Protein AF-A0A7C3YWN8-F1 (afdb_monomer)

Radius of gyration: 15.7 Å; Cα contacts (8 Å, |Δi|>4): 209; chains: 1; bounding box: 36×29×41 Å

Sequence (154 aa):
MEQLIKIKNSDLNKIVGIHIKAFPGYFMTELGPRFLFKYYNTVLNFDKRIFLAQEVDGEIIGFIAGFLMPSQFYIHLNKNKIDIAKAIIPAILRKPNLLLKLCANIRRVNKNSSYETKNICELASVAVDPNYSGRGLGKKLVKAFLNEAEKLGA

Structure (mmCIF, N/CA/C/O backbone):
data_AF-A0A7C3YWN8-F1
#
_entry.id   AF-A0A7C3YWN8-F1
#
loop_
_atom_site.group_PDB
_atom_site.id
_atom_site.type_symbol
_atom_site.label_atom_id
_atom_site.label_alt_id
_atom_site.label_comp_id
_atom_site.label_asym_id
_atom_site.label_entity_id
_atom_site.label_seq_id
_atom_site.pdbx_PDB_ins_code
_atom_site.Cartn_x
_atom_site.Cartn_y
_atom_site.Cartn_z
_atom_site.occupancy
_atom_site.B_iso_or_equiv
_atom_site.auth_seq_id
_atom_site.auth_comp_id
_atom_site.auth_asym_id
_atom_site.auth_atom_id
_atom_site.pdbx_PDB_model_num
ATOM 1 N N . MET A 1 1 ? -19.122 -5.665 15.542 1.00 75.06 1 MET A N 1
ATOM 2 C CA . MET A 1 1 ? -18.158 -4.757 16.200 1.00 75.06 1 MET A CA 1
ATOM 3 C C . MET A 1 1 ? -17.228 -4.174 15.145 1.00 75.06 1 MET A C 1
ATOM 5 O O . MET A 1 1 ? -16.700 -4.935 14.343 1.00 75.06 1 MET A O 1
ATOM 9 N N . GLU A 1 2 ? -17.087 -2.845 15.100 1.00 88.31 2 GLU A N 1
ATOM 10 C CA . GLU A 1 2 ? -16.195 -2.130 14.171 1.00 88.31 2 GLU A CA 1
ATOM 11 C C . GLU A 1 2 ? -14.842 -1.879 14.856 1.00 88.31 2 GLU A C 1
ATOM 13 O O . GLU A 1 2 ? -14.810 -1.288 15.934 1.00 88.31 2 GLU A O 1
ATOM 18 N N . GLN A 1 3 ? -13.732 -2.308 14.248 1.00 94.50 3 GLN A N 1
ATOM 19 C CA . GLN A 1 3 ? -12.394 -2.143 14.823 1.00 94.50 3 GLN A CA 1
ATOM 20 C C . GLN A 1 3 ? -11.300 -1.928 13.773 1.00 94.50 3 GLN A C 1
ATOM 22 O O . GLN A 1 3 ? -11.377 -2.423 12.650 1.00 94.50 3 GLN A O 1
ATOM 27 N N . LEU A 1 4 ? -10.264 -1.181 14.153 1.00 96.75 4 LEU A N 1
ATOM 28 C CA . LEU A 1 4 ? -9.071 -0.969 13.339 1.00 96.75 4 LEU A CA 1
ATOM 29 C C . LEU A 1 4 ? -8.025 -2.036 13.686 1.00 96.75 4 LEU A C 1
ATOM 31 O O . LEU A 1 4 ? -7.666 -2.186 14.853 1.00 96.75 4 LEU A O 1
ATOM 35 N N . ILE A 1 5 ? -7.513 -2.744 12.681 1.00 97.25 5 ILE A N 1
ATOM 36 C CA . ILE A 1 5 ? -6.577 -3.860 12.859 1.00 97.25 5 ILE A CA 1
ATOM 37 C C . ILE A 1 5 ? -5.277 -3.645 12.079 1.00 97.25 5 ILE A C 1
ATOM 39 O O . ILE A 1 5 ? -5.242 -2.942 11.066 1.00 97.25 5 ILE A O 1
ATOM 43 N N . LYS A 1 6 ? -4.199 -4.295 12.532 1.00 96.12 6 LYS A N 1
ATOM 44 C CA . LYS A 1 6 ? -2.964 -4.443 11.748 1.00 96.12 6 LYS A CA 1
ATOM 45 C C . LYS A 1 6 ? -3.126 -5.584 10.746 1.00 96.12 6 LYS A C 1
ATOM 47 O O . LYS A 1 6 ? -3.655 -6.635 11.094 1.00 96.12 6 LYS A O 1
ATOM 52 N N . ILE A 1 7 ? -2.626 -5.384 9.530 1.00 96.94 7 ILE A N 1
ATOM 53 C CA . ILE A 1 7 ? -2.684 -6.389 8.462 1.00 96.94 7 ILE A CA 1
ATOM 54 C C . ILE A 1 7 ? -1.690 -7.528 8.709 1.00 96.94 7 ILE A C 1
ATOM 56 O O . ILE A 1 7 ? -0.526 -7.288 9.042 1.00 96.94 7 ILE A O 1
ATOM 60 N N . LYS A 1 8 ? -2.134 -8.764 8.462 1.00 96.62 8 LYS A N 1
ATOM 61 C CA . LYS A 1 8 ? -1.305 -9.980 8.381 1.00 96.62 8 LYS A CA 1
ATOM 62 C C . LYS A 1 8 ? -1.357 -10.587 6.976 1.00 96.62 8 LYS A C 1
ATOM 64 O O . LYS A 1 8 ? -2.175 -10.218 6.137 1.00 96.62 8 LYS A O 1
ATOM 69 N N . ASN A 1 9 ? -0.475 -11.550 6.704 1.00 96.88 9 ASN A N 1
ATOM 70 C CA . ASN A 1 9 ? -0.331 -12.138 5.366 1.00 96.88 9 ASN A CA 1
ATOM 71 C C . ASN A 1 9 ? -1.635 -12.772 4.836 1.00 96.88 9 ASN A C 1
ATOM 73 O O . ASN A 1 9 ? -1.966 -12.606 3.664 1.00 96.88 9 ASN A O 1
ATOM 77 N N . SER A 1 10 ? -2.416 -13.413 5.711 1.00 97.06 10 SER A N 1
ATOM 78 C CA . SER A 1 10 ? -3.697 -14.036 5.350 1.00 97.06 10 SER A CA 1
ATOM 79 C C . SER A 1 10 ? -4.748 -13.046 4.837 1.00 97.06 10 SER A C 1
ATOM 81 O O . SER A 1 10 ? -5.695 -13.453 4.170 1.00 97.06 10 SER A O 1
ATOM 83 N N . ASP A 1 11 ? -4.584 -11.751 5.116 1.00 97.94 11 ASP A N 1
ATOM 84 C CA . ASP A 1 11 ? -5.551 -10.717 4.742 1.00 97.94 11 ASP A CA 1
ATOM 85 C C . ASP A 1 11 ? -5.307 -10.197 3.319 1.00 97.94 11 ASP A C 1
ATOM 87 O O . ASP A 1 11 ? -6.191 -9.588 2.718 1.00 97.94 11 ASP A O 1
ATOM 91 N N . LEU A 1 12 ? -4.123 -10.449 2.745 1.00 98.31 12 LEU A N 1
ATOM 92 C CA . LEU A 1 12 ? -3.691 -9.846 1.481 1.00 98.31 12 LEU A CA 1
ATOM 93 C C . LEU A 1 12 ? -4.657 -10.118 0.324 1.00 98.31 12 LEU A C 1
ATOM 95 O O . LEU A 1 12 ? -4.902 -9.226 -0.485 1.00 98.31 12 LEU A O 1
ATOM 99 N N . ASN A 1 13 ? -5.255 -11.309 0.257 1.00 98.25 13 ASN A N 1
ATOM 100 C CA . ASN A 1 13 ? -6.254 -11.612 -0.771 1.00 98.25 13 ASN A CA 1
ATOM 101 C C . ASN A 1 13 ? -7.501 -10.722 -0.645 1.00 98.25 13 ASN A C 1
ATOM 103 O O . ASN A 1 13 ? -8.013 -10.246 -1.660 1.00 98.25 13 ASN A O 1
ATOM 107 N N . LYS A 1 14 ? -7.955 -10.438 0.585 1.00 98.06 14 LYS A N 1
ATOM 108 C CA . LYS A 1 14 ? -9.072 -9.511 0.827 1.00 98.06 14 LYS A CA 1
ATOM 109 C C . LYS A 1 14 ? -8.692 -8.088 0.420 1.00 98.06 14 LYS A C 1
ATOM 111 O O . LYS A 1 14 ? -9.451 -7.438 -0.292 1.00 98.06 14 LYS A O 1
ATOM 116 N N . ILE A 1 15 ? -7.489 -7.639 0.779 1.00 98.56 15 ILE A N 1
ATOM 117 C CA . ILE A 1 15 ? -6.965 -6.314 0.407 1.00 98.56 15 ILE A CA 1
ATOM 118 C C . ILE A 1 15 ? -6.927 -6.126 -1.111 1.00 98.56 15 ILE A C 1
ATOM 120 O O . ILE A 1 15 ? -7.407 -5.117 -1.626 1.00 98.56 15 ILE A O 1
ATOM 124 N N . VAL A 1 16 ? -6.409 -7.118 -1.839 1.00 98.56 16 VAL A N 1
ATOM 125 C CA . VAL A 1 16 ? -6.394 -7.116 -3.308 1.00 98.56 16 VAL A CA 1
ATOM 126 C C . VAL A 1 16 ? -7.815 -7.023 -3.864 1.00 98.56 16 VAL A C 1
ATOM 128 O O . VAL A 1 16 ? -8.063 -6.223 -4.765 1.00 98.56 16 VAL A O 1
ATOM 131 N N . GLY A 1 17 ? -8.757 -7.793 -3.311 1.00 98.38 17 GLY A N 1
ATOM 132 C CA . GLY A 1 17 ? -10.166 -7.737 -3.700 1.00 98.38 17 GLY A CA 1
ATOM 133 C C . GLY A 1 17 ? -10.775 -6.345 -3.514 1.00 98.38 17 GLY A C 1
ATOM 134 O O . GLY A 1 17 ? -11.393 -5.819 -4.440 1.00 98.38 17 GLY A O 1
ATOM 135 N N . ILE A 1 18 ? -10.552 -5.716 -2.358 1.00 98.38 18 ILE A N 1
ATOM 136 C CA . ILE A 1 18 ? -11.036 -4.359 -2.064 1.00 98.38 18 ILE A CA 1
ATOM 137 C C . ILE A 1 18 ? -10.410 -3.340 -3.019 1.00 98.38 18 ILE A C 1
ATOM 139 O O . ILE A 1 18 ? -11.134 -2.519 -3.573 1.00 98.38 18 ILE A O 1
ATOM 143 N N . HIS A 1 19 ? -9.098 -3.413 -3.271 1.00 98.56 19 HIS A N 1
ATOM 144 C CA . HIS A 1 19 ? -8.421 -2.519 -4.217 1.00 98.56 19 HIS A CA 1
ATOM 145 C C . HIS A 1 19 ? -9.048 -2.600 -5.613 1.00 98.56 19 HIS A C 1
ATOM 147 O O . HIS A 1 19 ? -9.363 -1.575 -6.211 1.00 98.56 19 HIS A O 1
ATOM 153 N N . ILE A 1 20 ? -9.256 -3.816 -6.126 1.00 98.38 20 ILE A N 1
ATOM 154 C CA . ILE A 1 20 ? -9.830 -4.030 -7.461 1.00 98.38 20 ILE A CA 1
ATOM 155 C C . ILE A 1 20 ? -11.239 -3.440 -7.549 1.00 98.38 20 ILE A C 1
ATOM 157 O O . ILE A 1 20 ? -11.553 -2.768 -8.531 1.00 98.38 20 ILE A O 1
ATOM 161 N N . LYS A 1 21 ? -12.076 -3.667 -6.527 1.00 97.94 21 LYS A N 1
ATOM 162 C CA . LYS A 1 21 ? -13.441 -3.122 -6.475 1.00 97.94 21 LYS A CA 1
ATOM 163 C C . LYS A 1 21 ? -13.458 -1.597 -6.361 1.00 97.94 21 LYS A C 1
ATOM 165 O O . LYS A 1 21 ? -14.301 -0.962 -6.981 1.00 97.94 21 LYS A O 1
ATOM 170 N N . ALA A 1 22 ? -12.561 -1.021 -5.560 1.00 97.31 22 ALA A N 1
ATOM 171 C CA . ALA A 1 22 ? -12.510 0.417 -5.303 1.00 97.31 22 ALA A CA 1
ATOM 172 C C . ALA A 1 22 ? -11.911 1.215 -6.472 1.00 97.31 22 ALA A C 1
ATOM 174 O O . ALA A 1 22 ? -12.259 2.379 -6.659 1.00 97.31 22 ALA A O 1
ATOM 175 N N . PHE A 1 23 ? -11.033 0.599 -7.268 1.00 96.56 23 PHE A N 1
ATOM 176 C CA . PHE A 1 23 ? -10.301 1.265 -8.347 1.00 96.56 23 PHE A CA 1
ATOM 177 C C . PHE A 1 23 ? -10.465 0.564 -9.707 1.00 96.56 23 PHE A C 1
ATOM 179 O O . PHE A 1 23 ? -9.466 0.176 -10.331 1.00 96.56 23 PHE A O 1
ATOM 186 N N . PRO A 1 24 ? -11.698 0.386 -10.215 1.00 95.50 24 PRO A N 1
ATOM 187 C CA . PRO A 1 24 ? -11.908 -0.232 -11.518 1.00 95.50 24 PRO A CA 1
ATOM 188 C C . PRO A 1 24 ? -11.262 0.619 -12.623 1.00 95.50 24 PRO A C 1
ATOM 190 O O . PRO A 1 24 ? -11.429 1.834 -12.674 1.00 95.50 24 PRO A O 1
ATOM 193 N N . GLY A 1 25 ? -10.486 -0.014 -13.508 1.00 90.56 25 GLY A N 1
ATOM 194 C CA . GLY A 1 25 ? -9.819 0.661 -14.633 1.00 90.56 25 GLY A CA 1
ATOM 195 C C . GLY A 1 25 ? -8.553 1.459 -14.284 1.00 90.56 25 GLY A C 1
ATOM 196 O O . GLY A 1 25 ? -7.898 1.978 -15.188 1.00 90.56 25 GLY A O 1
ATOM 197 N N . TYR A 1 26 ? -8.160 1.530 -13.008 1.00 92.50 26 TYR A N 1
ATOM 198 C CA . TYR A 1 26 ? -6.905 2.169 -12.603 1.00 92.50 26 TYR A CA 1
ATOM 199 C C . TYR A 1 26 ? -5.697 1.316 -12.985 1.00 92.50 26 TYR A C 1
ATOM 201 O O . TYR A 1 26 ? -5.764 0.090 -13.015 1.00 92.50 26 TYR A O 1
ATOM 209 N N . PHE A 1 27 ? -4.555 1.968 -13.216 1.00 90.81 27 PHE A N 1
ATOM 210 C CA . PHE A 1 27 ? -3.342 1.317 -13.717 1.00 90.81 27 PHE A CA 1
ATOM 211 C C . PHE A 1 27 ? -2.924 0.079 -12.906 1.00 90.81 27 PHE A C 1
ATOM 213 O O . PHE A 1 27 ? -2.731 -0.983 -13.487 1.00 90.81 27 PHE A O 1
ATOM 220 N N . MET A 1 28 ? -2.831 0.183 -11.575 1.00 92.06 28 MET A N 1
ATOM 221 C CA . MET A 1 28 ? -2.439 -0.951 -10.722 1.00 92.06 28 MET A CA 1
ATOM 222 C C . MET A 1 28 ? -3.463 -2.095 -10.755 1.00 92.06 28 MET A C 1
ATOM 224 O O . MET A 1 28 ? -3.071 -3.261 -10.760 1.00 92.06 28 MET A O 1
ATOM 228 N N . THR A 1 29 ? -4.754 -1.776 -10.866 1.00 94.62 29 THR A N 1
ATOM 229 C CA . THR A 1 29 ? -5.827 -2.755 -11.093 1.00 94.62 29 THR A CA 1
ATOM 230 C C . THR A 1 29 ? -5.682 -3.444 -12.452 1.00 94.62 29 THR A C 1
ATOM 232 O O . THR A 1 29 ? -5.855 -4.659 -12.544 1.00 94.62 29 THR A O 1
ATOM 235 N N . GLU A 1 30 ? -5.308 -2.711 -13.509 1.00 93.75 30 GLU A N 1
ATOM 236 C CA . GLU A 1 30 ? -5.084 -3.282 -14.847 1.00 93.75 30 GLU A CA 1
ATOM 237 C C . GLU A 1 30 ? -3.897 -4.265 -14.889 1.00 93.75 30 GLU A C 1
ATOM 239 O O . GLU A 1 30 ? -3.914 -5.193 -15.702 1.00 93.75 30 GLU A O 1
ATOM 244 N N . LEU A 1 31 ? -2.902 -4.103 -14.004 1.00 93.38 31 LEU A N 1
ATOM 245 C CA . LEU A 1 31 ? -1.776 -5.039 -13.839 1.00 93.38 31 LEU A CA 1
ATOM 246 C C . LEU A 1 31 ? -2.188 -6.366 -13.170 1.00 93.38 31 LEU A C 1
ATOM 248 O O . LEU A 1 31 ? -1.467 -7.359 -13.264 1.00 93.38 31 LEU A O 1
ATOM 252 N N . GLY A 1 32 ? -3.368 -6.405 -12.545 1.00 94.88 32 GLY A N 1
ATOM 253 C CA . GLY A 1 32 ? -4.037 -7.623 -12.104 1.00 94.88 32 GLY A CA 1
ATOM 254 C C . GLY A 1 32 ? -3.771 -8.050 -10.652 1.00 94.88 32 GLY A C 1
ATOM 255 O O . GLY A 1 32 ? -2.878 -7.535 -9.974 1.00 94.88 32 GLY A O 1
ATOM 256 N N . PRO A 1 33 ? -4.536 -9.042 -10.155 1.00 96.44 33 PRO A N 1
ATOM 257 C CA . PRO A 1 33 ? -4.529 -9.443 -8.745 1.00 96.44 33 PRO A CA 1
ATOM 258 C C . PRO A 1 33 ? -3.186 -10.016 -8.280 1.00 96.44 33 PRO A C 1
ATOM 260 O O . PRO A 1 33 ? -2.780 -9.780 -7.146 1.00 96.44 33 PRO A O 1
ATOM 263 N N . ARG A 1 34 ? -2.458 -10.731 -9.151 1.00 96.12 34 ARG A N 1
ATOM 264 C CA . ARG A 1 34 ? -1.127 -11.273 -8.820 1.00 96.12 34 ARG A CA 1
ATOM 265 C C . ARG A 1 34 ? -0.112 -10.159 -8.570 1.00 96.12 34 ARG A C 1
ATOM 267 O O . ARG A 1 34 ? 0.674 -10.257 -7.630 1.00 96.12 34 ARG A O 1
ATOM 274 N N . PHE A 1 35 ? -0.144 -9.105 -9.389 1.00 95.88 35 PHE A N 1
ATOM 275 C CA . PHE A 1 35 ? 0.688 -7.922 -9.189 1.00 95.88 35 PHE A CA 1
ATOM 276 C C . PHE A 1 35 ? 0.339 -7.234 -7.868 1.00 95.88 35 PHE A C 1
ATOM 278 O O . PHE A 1 35 ? 1.230 -7.011 -7.052 1.00 95.88 35 PHE A O 1
ATOM 285 N N . LEU A 1 36 ? -0.949 -6.963 -7.627 1.00 97.44 36 LEU A N 1
ATOM 286 C CA . LEU A 1 36 ? -1.407 -6.315 -6.396 1.00 97.44 36 LEU A CA 1
ATOM 287 C C . LEU A 1 36 ? -1.023 -7.120 -5.151 1.00 97.44 36 LEU A C 1
ATOM 289 O O . LEU A 1 36 ? -0.539 -6.542 -4.182 1.00 97.44 36 LEU A O 1
ATOM 293 N N . PHE A 1 37 ? -1.162 -8.449 -5.188 1.00 97.94 37 PHE A N 1
ATOM 294 C CA . PHE A 1 37 ? -0.739 -9.318 -4.091 1.00 97.94 37 PHE A CA 1
ATOM 295 C C . PHE A 1 37 ? 0.755 -9.156 -3.804 1.00 97.94 37 PHE A C 1
ATOM 297 O O . PHE A 1 37 ? 1.144 -8.960 -2.656 1.00 97.94 37 PHE A O 1
ATOM 304 N N . LYS A 1 38 ? 1.606 -9.197 -4.840 1.00 97.19 38 LYS A N 1
ATOM 305 C CA . LYS A 1 38 ? 3.054 -9.011 -4.676 1.00 97.19 38 LYS A CA 1
ATOM 306 C C . LYS A 1 38 ? 3.392 -7.612 -4.164 1.00 97.19 38 LYS A C 1
ATOM 308 O O . LYS A 1 38 ? 4.186 -7.509 -3.237 1.00 97.19 38 LYS A O 1
ATOM 313 N N . TYR A 1 39 ? 2.750 -6.571 -4.690 1.00 96.94 39 TYR A N 1
ATOM 314 C CA . TYR A 1 39 ? 2.928 -5.195 -4.234 1.00 96.94 39 TYR A CA 1
ATOM 315 C C . TYR A 1 39 ? 2.570 -5.027 -2.750 1.00 96.94 39 TYR A C 1
ATOM 317 O O . TYR A 1 39 ? 3.399 -4.569 -1.966 1.00 96.94 39 TYR A O 1
ATOM 325 N N . TYR A 1 40 ? 1.376 -5.457 -2.331 1.00 98.00 40 TYR A N 1
ATOM 326 C CA . TYR A 1 40 ? 0.959 -5.347 -0.931 1.00 98.00 40 TYR A CA 1
ATOM 327 C C . TYR A 1 40 ? 1.749 -6.266 -0.004 1.00 98.00 40 TYR A C 1
ATOM 329 O O . TYR A 1 40 ? 2.008 -5.890 1.134 1.00 98.00 40 TYR A O 1
ATOM 337 N N . ASN A 1 41 ? 2.202 -7.426 -0.481 1.00 97.69 41 ASN A N 1
ATOM 338 C CA . ASN A 1 41 ? 3.141 -8.248 0.271 1.00 97.69 41 ASN A CA 1
ATOM 339 C C . ASN A 1 41 ? 4.486 -7.526 0.463 1.00 97.69 41 ASN A C 1
ATOM 341 O O . ASN A 1 41 ? 5.061 -7.595 1.542 1.00 97.69 41 ASN A O 1
ATOM 345 N N . THR A 1 42 ? 4.988 -6.799 -0.538 1.00 97.06 42 THR A N 1
ATOM 346 C CA . THR A 1 42 ? 6.191 -5.967 -0.385 1.00 97.06 42 THR A CA 1
ATOM 347 C C . THR A 1 42 ? 5.973 -4.833 0.620 1.00 97.06 42 THR A C 1
ATOM 349 O O . THR A 1 42 ? 6.842 -4.603 1.453 1.00 97.06 42 THR A O 1
ATOM 352 N N . VAL A 1 43 ? 4.804 -4.180 0.623 1.00 97.44 43 VAL A N 1
ATOM 353 C CA . VAL A 1 43 ? 4.445 -3.211 1.680 1.00 97.44 43 VAL A CA 1
ATOM 354 C C . VAL A 1 43 ? 4.423 -3.883 3.051 1.00 97.44 43 VAL A C 1
ATO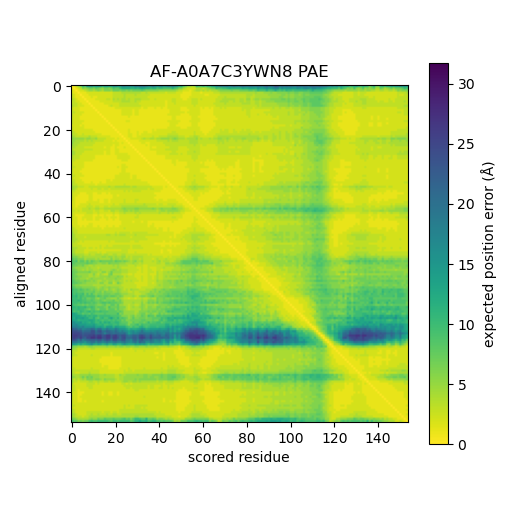M 356 O O . VAL A 1 43 ? 5.012 -3.361 3.989 1.00 97.44 43 VAL A O 1
ATOM 359 N N . LEU A 1 44 ? 3.793 -5.055 3.172 1.00 97.94 44 LEU A N 1
ATOM 360 C CA . LEU A 1 44 ? 3.683 -5.803 4.425 1.00 97.94 44 LEU A CA 1
ATOM 361 C C . LEU A 1 44 ? 5.046 -6.226 4.997 1.00 97.94 44 LEU A C 1
ATOM 363 O O . LEU A 1 44 ? 5.195 -6.290 6.213 1.00 97.94 44 LEU A O 1
ATOM 367 N N . ASN A 1 45 ? 6.033 -6.492 4.143 1.00 97.12 45 ASN A N 1
ATOM 368 C CA . ASN A 1 45 ? 7.384 -6.891 4.550 1.00 97.12 45 ASN A CA 1
ATOM 369 C C . ASN A 1 45 ? 8.360 -5.712 4.676 1.00 97.12 45 ASN A C 1
ATOM 371 O O . ASN A 1 45 ? 9.557 -5.923 4.860 1.00 97.12 45 ASN A O 1
ATOM 375 N N . PHE A 1 46 ? 7.874 -4.474 4.575 1.00 96.94 46 PHE A N 1
ATOM 376 C CA . PHE A 1 46 ? 8.692 -3.296 4.813 1.00 96.94 46 PHE A CA 1
ATOM 377 C C . PHE A 1 46 ? 8.597 -2.862 6.280 1.00 96.94 46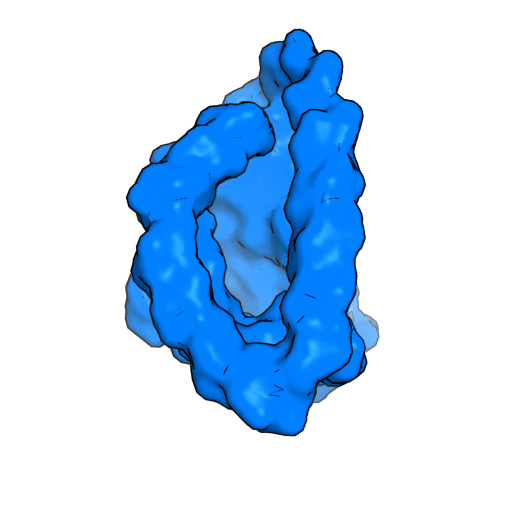 PHE A C 1
ATOM 379 O O . PHE A 1 46 ? 7.503 -2.676 6.819 1.00 96.94 46 PHE A O 1
ATOM 386 N N . ASP A 1 47 ? 9.740 -2.680 6.939 1.00 94.69 47 ASP A N 1
ATOM 387 C CA . ASP A 1 47 ? 9.787 -2.422 8.387 1.00 94.69 47 ASP A CA 1
ATOM 388 C C . ASP A 1 47 ? 9.188 -1.069 8.782 1.00 94.69 47 ASP A C 1
ATOM 390 O O . ASP A 1 47 ? 8.639 -0.928 9.870 1.00 94.69 47 ASP A O 1
ATOM 394 N N . LYS A 1 48 ? 9.231 -0.084 7.879 1.00 94.88 48 LYS A N 1
ATOM 395 C CA . LYS A 1 48 ? 8.713 1.276 8.107 1.00 94.88 48 LYS A CA 1
ATOM 396 C C . LYS A 1 48 ? 7.324 1.493 7.503 1.00 94.88 48 LYS A C 1
ATOM 398 O O . LYS A 1 48 ? 6.968 2.613 7.143 1.00 94.88 48 LYS A O 1
ATOM 403 N N . ARG A 1 49 ? 6.555 0.418 7.322 1.00 97.19 49 ARG A N 1
ATOM 404 C CA . ARG A 1 49 ? 5.183 0.473 6.797 1.00 97.19 49 ARG A CA 1
ATOM 405 C C . ARG A 1 49 ? 4.190 0.980 7.843 1.00 97.19 49 ARG A C 1
ATOM 407 O O . ARG A 1 49 ? 4.318 0.691 9.028 1.00 97.19 49 ARG A O 1
ATOM 414 N N . ILE A 1 50 ? 3.115 1.585 7.361 1.00 98.06 50 ILE A N 1
ATOM 415 C CA . ILE A 1 50 ? 1.845 1.723 8.070 1.00 98.06 50 ILE A CA 1
ATOM 416 C C . ILE A 1 50 ? 0.812 0.995 7.214 1.00 98.06 50 ILE A C 1
ATOM 418 O O . ILE A 1 50 ? 0.512 1.421 6.099 1.00 98.06 50 ILE A O 1
ATOM 422 N N . PHE A 1 51 ? 0.311 -0.140 7.703 1.00 98.38 51 PHE A N 1
ATOM 423 C CA . PHE A 1 51 ? -0.632 -0.972 6.958 1.00 98.38 51 PHE A CA 1
ATOM 424 C C . PHE A 1 51 ? -1.748 -1.470 7.876 1.00 98.38 51 PHE A C 1
ATOM 426 O O . PHE A 1 51 ? -1.550 -2.363 8.706 1.00 98.38 51 PHE A O 1
ATOM 433 N N . LEU A 1 52 ? -2.913 -0.842 7.737 1.00 98.56 52 LEU A N 1
ATOM 434 C CA . LEU A 1 52 ? -4.055 -0.988 8.632 1.00 98.56 52 LEU A CA 1
ATOM 435 C C . LEU A 1 52 ? -5.309 -1.357 7.834 1.00 98.56 52 LEU A C 1
ATOM 437 O O . LEU A 1 52 ? -5.450 -0.966 6.672 1.00 98.56 52 LEU A O 1
ATOM 441 N N . ALA A 1 53 ? -6.236 -2.063 8.475 1.00 98.25 53 ALA A N 1
ATOM 442 C CA . ALA A 1 53 ? -7.568 -2.347 7.949 1.00 98.25 53 ALA A CA 1
ATOM 443 C C . ALA A 1 53 ? -8.663 -1.893 8.904 1.00 98.25 53 ALA A C 1
ATOM 445 O O . ALA A 1 53 ? -8.495 -1.909 10.121 1.00 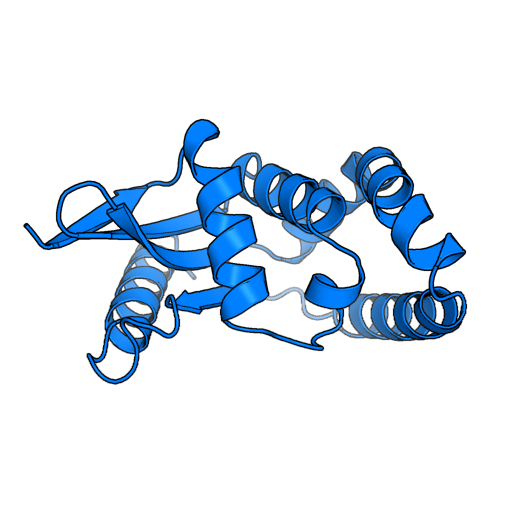98.25 53 ALA A O 1
ATOM 446 N N . GLN A 1 54 ? -9.807 -1.554 8.321 1.00 97.88 54 GLN A N 1
ATOM 447 C CA . GLN A 1 54 ? -11.067 -1.449 9.031 1.00 97.88 54 GLN A CA 1
ATOM 448 C C . GLN A 1 54 ? -11.793 -2.792 8.932 1.00 97.88 54 GLN A C 1
ATOM 450 O O . GLN A 1 54 ? -12.109 -3.243 7.828 1.00 97.88 54 GLN A O 1
ATOM 455 N N . GLU A 1 55 ? -12.071 -3.398 10.081 1.00 96.19 55 GLU A N 1
ATOM 456 C CA . GLU A 1 55 ? -12.843 -4.629 10.212 1.00 96.19 55 GLU A CA 1
ATOM 457 C C . GLU A 1 55 ? -14.228 -4.331 10.800 1.00 96.19 55 GLU A C 1
ATOM 459 O O . GLU A 1 55 ? -14.363 -3.500 11.705 1.00 96.19 55 GLU A O 1
ATOM 464 N N . VAL A 1 56 ? -15.255 -5.000 10.279 1.00 93.69 56 VAL A N 1
ATOM 465 C CA . VAL A 1 56 ? -16.616 -5.031 10.824 1.00 93.69 56 VAL A CA 1
ATOM 466 C C . VAL A 1 56 ? -17.075 -6.481 10.848 1.00 93.69 56 VAL A C 1
ATOM 468 O O . VAL A 1 56 ? -17.123 -7.128 9.807 1.00 93.69 56 VAL A O 1
ATOM 471 N N . ASP A 1 57 ? -17.393 -6.987 12.040 1.00 91.25 57 ASP A N 1
ATOM 472 C CA . ASP A 1 57 ? -17.907 -8.354 12.243 1.00 91.25 57 ASP A CA 1
ATOM 473 C C . ASP A 1 57 ? -16.998 -9.448 11.644 1.00 91.25 57 ASP A C 1
ATOM 475 O O . ASP A 1 57 ? -17.467 -10.431 11.077 1.00 91.25 57 ASP A O 1
ATOM 479 N N . GLY A 1 58 ? -15.675 -9.268 11.756 1.00 90.44 58 GLY A N 1
ATOM 480 C CA . GLY A 1 58 ? -14.673 -10.197 11.216 1.00 90.44 58 GLY A CA 1
ATOM 481 C C . GLY A 1 58 ? -14.396 -10.045 9.713 1.00 90.44 58 GLY A C 1
ATOM 482 O O . GLY A 1 58 ? -13.552 -10.758 9.162 1.00 90.44 58 GLY A O 1
ATOM 483 N N . GLU A 1 59 ? -15.075 -9.120 9.032 1.00 94.31 59 GLU A N 1
ATOM 484 C CA . GLU A 1 59 ? -14.844 -8.808 7.623 1.00 94.31 59 GLU A CA 1
ATOM 485 C C . GLU A 1 59 ? -14.043 -7.520 7.440 1.00 94.31 59 GLU A C 1
ATOM 487 O O . GLU A 1 59 ? -14.350 -6.481 8.025 1.00 94.31 59 GLU A O 1
ATOM 492 N N . ILE A 1 60 ? -13.025 -7.572 6.577 1.00 97.62 60 ILE A N 1
ATOM 493 C CA . ILE A 1 60 ? -12.237 -6.392 6.219 1.00 97.62 60 ILE A CA 1
ATOM 494 C C . ILE A 1 60 ? -13.014 -5.636 5.150 1.00 97.62 60 ILE A C 1
ATOM 496 O O . ILE A 1 60 ? -13.236 -6.147 4.056 1.00 97.62 60 ILE A O 1
ATOM 500 N N . ILE A 1 61 ? -13.383 -4.397 5.457 1.00 97.44 61 ILE A N 1
ATOM 501 C CA . ILE A 1 61 ? -14.214 -3.556 4.584 1.00 97.44 61 ILE A CA 1
ATOM 502 C C . ILE A 1 61 ? -13.465 -2.339 4.039 1.00 97.44 61 ILE A C 1
ATOM 504 O O . ILE A 1 61 ? -14.010 -1.558 3.263 1.00 97.44 61 ILE A O 1
ATOM 508 N N . GLY A 1 62 ? -12.210 -2.152 4.434 1.00 98.06 62 GLY A N 1
ATOM 509 C CA . GLY A 1 62 ? -11.349 -1.095 3.927 1.00 98.06 62 GLY A CA 1
ATOM 510 C C . GLY A 1 62 ? -9.939 -1.214 4.476 1.00 98.06 62 GLY A C 1
ATOM 511 O O . GLY A 1 62 ? -9.705 -1.890 5.476 1.00 98.06 62 GLY A O 1
ATOM 512 N N . PHE A 1 63 ? -8.992 -0.559 3.820 1.00 98.69 63 PHE A N 1
ATOM 513 C CA . PHE A 1 63 ? -7.597 -0.559 4.230 1.00 98.69 63 PHE A CA 1
ATOM 514 C C . PHE A 1 63 ? -6.894 0.740 3.869 1.00 98.69 63 PHE A C 1
ATOM 516 O O . PHE A 1 63 ? -7.324 1.497 2.995 1.00 98.69 63 PHE A O 1
ATOM 523 N N . ILE A 1 64 ? -5.768 0.960 4.534 1.00 98.75 64 ILE A N 1
ATOM 524 C CA . ILE A 1 64 ? -4.823 2.017 4.217 1.00 98.75 64 ILE A CA 1
ATOM 525 C C . ILE A 1 64 ? -3.402 1.481 4.327 1.00 98.75 64 ILE A C 1
ATOM 527 O O . ILE A 1 64 ? -3.056 0.779 5.276 1.00 98.75 64 ILE A O 1
ATOM 531 N N . ALA A 1 65 ? -2.599 1.790 3.319 1.00 98.56 65 ALA A N 1
ATOM 532 C CA . ALA A 1 65 ? -1.232 1.344 3.163 1.00 98.56 65 ALA A CA 1
ATOM 533 C C . ALA A 1 65 ? -0.342 2.541 2.832 1.00 98.56 65 ALA A C 1
ATOM 535 O O . ALA A 1 65 ? -0.656 3.349 1.957 1.00 98.56 65 ALA A O 1
ATOM 536 N N . GLY A 1 66 ? 0.795 2.615 3.500 1.00 97.62 66 GLY A N 1
ATOM 537 C CA . GLY A 1 66 ? 1.831 3.601 3.256 1.00 97.62 66 GLY A CA 1
ATOM 538 C C . GLY A 1 66 ? 3.085 3.263 4.041 1.00 97.62 66 GLY A C 1
ATOM 539 O O . GLY A 1 66 ? 3.189 2.182 4.628 1.00 97.62 66 GLY A O 1
ATOM 540 N N . PHE A 1 67 ? 4.063 4.154 4.015 1.00 96.25 67 PHE A N 1
ATOM 541 C CA . PHE A 1 67 ? 5.368 3.900 4.614 1.00 96.25 67 PHE A CA 1
ATOM 542 C C . PHE A 1 67 ? 6.143 5.191 4.861 1.00 96.25 67 PHE A C 1
ATOM 544 O O . PHE A 1 67 ? 6.033 6.159 4.110 1.00 96.25 67 PHE A O 1
ATOM 551 N N . LEU A 1 68 ? 6.970 5.184 5.905 1.00 94.31 68 LEU A N 1
ATOM 552 C CA . LEU A 1 68 ? 7.970 6.219 6.127 1.00 94.31 68 LEU A CA 1
ATOM 553 C C . LEU A 1 68 ? 9.187 5.978 5.237 1.00 94.31 68 LEU A C 1
ATOM 555 O O . LEU A 1 68 ? 9.517 4.842 4.892 1.00 94.31 68 LEU A O 1
ATOM 559 N N . MET A 1 69 ? 9.900 7.061 4.936 1.00 90.94 69 MET A N 1
ATOM 560 C CA . MET A 1 69 ? 11.117 7.052 4.121 1.00 90.94 69 MET A CA 1
ATOM 561 C C . MET A 1 69 ? 10.900 6.399 2.744 1.00 90.94 69 MET A C 1
ATOM 563 O O . MET A 1 69 ? 11.459 5.330 2.469 1.00 90.94 69 MET A O 1
ATOM 567 N N . PRO A 1 70 ? 10.126 7.043 1.850 1.00 91.12 70 PRO A N 1
ATOM 568 C CA . PRO A 1 70 ? 9.773 6.485 0.544 1.00 91.12 70 PRO A CA 1
ATOM 569 C C . PRO A 1 70 ? 10.974 6.021 -0.279 1.00 91.12 70 PRO A C 1
ATOM 571 O O . PRO A 1 70 ? 10.916 4.968 -0.907 1.00 91.12 70 PRO A O 1
ATOM 574 N N . SER A 1 71 ? 12.104 6.732 -0.220 1.00 88.62 71 SER A N 1
ATOM 575 C CA . SER A 1 71 ? 13.346 6.322 -0.889 1.00 88.62 71 SER A CA 1
ATOM 576 C C . SER A 1 71 ? 13.802 4.914 -0.479 1.00 88.62 71 SER A C 1
ATOM 578 O O . SER A 1 71 ? 14.154 4.100 -1.334 1.00 88.62 71 SER A O 1
ATOM 580 N N . GLN A 1 72 ? 13.722 4.576 0.812 1.00 91.38 72 GLN A N 1
ATOM 581 C CA . GLN A 1 72 ? 14.050 3.241 1.315 1.00 91.38 72 GLN A CA 1
ATOM 582 C C . GLN A 1 72 ? 13.018 2.200 0.885 1.00 91.38 72 GLN A C 1
ATOM 584 O O . GLN A 1 72 ? 13.396 1.076 0.543 1.00 91.38 72 GLN A O 1
ATOM 589 N N . PHE A 1 73 ? 11.735 2.572 0.843 1.00 93.25 73 PHE A N 1
ATOM 590 C CA . PHE A 1 73 ? 10.701 1.695 0.307 1.00 93.25 73 PHE A CA 1
ATOM 591 C C . PHE A 1 73 ? 10.941 1.390 -1.174 1.00 93.25 73 PHE A C 1
ATOM 593 O O . PHE A 1 73 ? 10.901 0.227 -1.557 1.00 93.25 73 PHE A O 1
ATOM 600 N N . TYR A 1 74 ? 11.266 2.380 -2.009 1.00 90.44 74 TYR A N 1
ATOM 601 C CA . TYR A 1 74 ? 11.543 2.148 -3.429 1.00 90.44 74 TYR A CA 1
ATOM 602 C C . TYR A 1 74 ? 12.801 1.295 -3.651 1.00 90.44 74 TYR A C 1
ATOM 604 O O . TYR A 1 74 ? 12.807 0.442 -4.540 1.00 90.44 74 TYR A O 1
ATOM 612 N N . ILE A 1 75 ? 13.832 1.426 -2.807 1.00 90.88 75 ILE A N 1
ATOM 613 C CA . ILE A 1 75 ? 14.976 0.496 -2.794 1.00 90.88 75 ILE A CA 1
ATOM 614 C C . ILE A 1 75 ? 14.508 -0.927 -2.448 1.00 90.88 75 ILE A C 1
ATOM 616 O O . ILE A 1 75 ? 14.881 -1.881 -3.133 1.00 90.88 75 ILE A O 1
ATOM 620 N N . HIS A 1 76 ? 13.674 -1.086 -1.417 1.00 92.81 76 HIS A N 1
ATOM 621 C CA . HIS A 1 76 ? 13.111 -2.379 -1.017 1.00 92.81 76 HIS A CA 1
ATOM 622 C C . HIS A 1 76 ? 12.212 -2.987 -2.111 1.00 92.81 76 HIS A C 1
ATOM 624 O O . HIS A 1 76 ? 12.321 -4.172 -2.429 1.00 92.81 76 HIS A O 1
ATOM 630 N N . LEU A 1 77 ? 11.384 -2.176 -2.765 1.00 91.38 77 LEU A N 1
ATOM 631 C CA . LEU A 1 77 ? 10.551 -2.562 -3.900 1.00 91.38 77 LEU A CA 1
ATOM 632 C C . LEU A 1 77 ? 11.411 -3.035 -5.078 1.00 91.38 77 LEU A C 1
ATOM 634 O O . LEU A 1 77 ? 11.143 -4.083 -5.662 1.00 91.38 77 LEU A O 1
ATOM 638 N N . ASN A 1 78 ? 12.491 -2.311 -5.383 1.00 89.06 78 ASN A N 1
ATOM 639 C CA . ASN A 1 78 ? 13.417 -2.653 -6.460 1.00 89.06 78 ASN A CA 1
ATOM 640 C C . ASN A 1 78 ? 14.176 -3.967 -6.190 1.00 89.06 78 ASN A C 1
ATOM 642 O O . ASN A 1 78 ? 14.461 -4.704 -7.133 1.00 89.06 78 ASN A O 1
ATOM 646 N N . LYS A 1 79 ? 14.445 -4.321 -4.925 1.00 91.56 79 LYS A N 1
ATOM 647 C CA . LYS A 1 79 ? 14.985 -5.650 -4.562 1.00 91.56 79 LYS A CA 1
ATOM 648 C C . LYS A 1 79 ? 14.010 -6.787 -4.899 1.00 91.56 79 LYS A C 1
ATOM 650 O O . LYS A 1 79 ? 14.446 -7.866 -5.278 1.00 91.56 79 LYS A O 1
ATOM 655 N N . ASN A 1 80 ? 12.704 -6.522 -4.849 1.00 89.19 80 ASN A N 1
ATOM 656 C CA . ASN A 1 80 ? 11.638 -7.479 -5.169 1.00 89.19 80 ASN A CA 1
ATOM 657 C C . ASN A 1 80 ? 11.152 -7.393 -6.634 1.00 89.19 80 ASN A C 1
ATOM 659 O O . ASN A 1 80 ? 10.174 -8.044 -7.013 1.00 89.19 80 ASN A O 1
ATOM 663 N N . LYS A 1 81 ? 11.821 -6.603 -7.489 1.00 88.56 81 LYS A N 1
ATOM 664 C CA . LYS A 1 81 ? 11.337 -6.273 -8.842 1.00 88.56 81 LYS A CA 1
ATOM 665 C C . LYS A 1 81 ? 11.129 -7.479 -9.749 1.00 88.56 81 LYS A C 1
ATOM 667 O O . LYS A 1 81 ? 10.241 -7.443 -10.588 1.00 88.56 81 LYS A O 1
ATOM 672 N N . ILE A 1 82 ? 11.937 -8.531 -9.603 1.00 88.25 82 ILE A N 1
ATOM 673 C CA . ILE A 1 82 ? 11.867 -9.715 -10.471 1.00 88.25 82 ILE A CA 1
ATOM 674 C C . ILE A 1 82 ? 10.547 -10.453 -10.235 1.00 88.25 82 ILE A C 1
ATOM 676 O O . ILE A 1 82 ? 9.848 -10.798 -11.186 1.00 88.25 82 ILE A O 1
ATOM 680 N N . ASP A 1 83 ? 10.170 -10.640 -8.973 1.00 89.50 83 ASP A N 1
ATOM 681 C CA . ASP A 1 83 ? 8.925 -11.313 -8.606 1.00 89.50 83 ASP A CA 1
ATOM 682 C C . ASP A 1 83 ? 7.696 -10.494 -8.993 1.00 89.50 83 ASP A C 1
ATOM 684 O O . ASP A 1 83 ? 6.706 -11.042 -9.482 1.00 89.50 83 ASP A O 1
ATOM 688 N N . ILE A 1 84 ? 7.776 -9.173 -8.824 1.00 89.69 84 ILE A N 1
ATOM 689 C CA . ILE A 1 84 ? 6.725 -8.248 -9.252 1.00 89.69 84 ILE A CA 1
ATOM 690 C C . ILE A 1 84 ? 6.600 -8.253 -10.781 1.00 89.69 84 ILE A C 1
ATOM 692 O O . ILE A 1 84 ? 5.493 -8.362 -11.301 1.00 89.69 84 ILE A O 1
ATOM 696 N N . ALA A 1 85 ? 7.715 -8.204 -11.514 1.00 89.06 85 ALA A N 1
ATOM 697 C CA . ALA A 1 85 ? 7.719 -8.228 -12.974 1.00 89.06 85 ALA A CA 1
ATOM 698 C C . ALA A 1 85 ? 7.086 -9.515 -13.516 1.00 89.06 85 ALA A C 1
ATOM 700 O O . ALA A 1 85 ? 6.222 -9.449 -14.391 1.00 89.06 85 ALA A O 1
ATOM 701 N N . LYS A 1 86 ? 7.428 -10.678 -12.940 1.00 92.12 86 LYS A N 1
ATOM 702 C CA . LYS A 1 86 ? 6.804 -11.966 -13.289 1.00 92.12 86 LYS A CA 1
ATOM 703 C C . LYS A 1 86 ? 5.287 -11.947 -13.091 1.00 92.12 86 LYS A C 1
ATOM 705 O O . LYS A 1 86 ? 4.557 -12.521 -13.897 1.00 92.12 86 LYS A O 1
ATOM 710 N N . ALA A 1 87 ? 4.800 -11.265 -12.054 1.00 92.50 87 ALA A N 1
ATOM 711 C CA . ALA A 1 87 ? 3.371 -11.155 -11.776 1.00 92.50 87 ALA A CA 1
ATOM 712 C C . ALA A 1 87 ? 2.605 -10.300 -12.806 1.00 92.50 87 ALA A C 1
ATOM 714 O O . ALA A 1 87 ? 1.397 -10.483 -12.951 1.00 92.50 87 ALA A O 1
ATOM 715 N N . ILE A 1 88 ? 3.296 -9.415 -13.534 1.00 91.94 88 ILE A N 1
ATOM 716 C CA . ILE A 1 88 ? 2.710 -8.522 -14.547 1.00 91.94 88 ILE A CA 1
ATOM 717 C C . ILE A 1 88 ? 2.663 -9.178 -15.942 1.00 91.94 88 ILE A C 1
ATOM 719 O O . ILE A 1 88 ? 1.835 -8.787 -16.766 1.00 91.94 88 ILE A O 1
ATOM 723 N N . ILE A 1 89 ? 3.489 -10.198 -16.218 1.00 91.56 89 ILE A N 1
ATOM 724 C CA . ILE A 1 89 ? 3.583 -10.854 -17.542 1.00 91.56 89 ILE A CA 1
ATOM 725 C C . ILE A 1 89 ? 2.204 -11.211 -18.133 1.00 91.56 89 ILE A C 1
ATOM 727 O O . ILE A 1 89 ? 1.940 -10.814 -19.269 1.00 91.56 89 ILE A O 1
ATOM 731 N N . PRO A 1 90 ? 1.277 -11.867 -17.400 1.00 90.00 90 PRO A N 1
ATOM 732 C CA . PRO A 1 90 ? -0.031 -12.213 -17.959 1.00 90.00 90 PRO A CA 1
ATOM 733 C C . PRO A 1 90 ? -0.863 -10.985 -18.357 1.00 90.00 90 PRO A C 1
ATOM 735 O O . PRO A 1 90 ? -1.605 -11.024 -19.337 1.00 90.00 90 PRO A O 1
ATOM 738 N N . ALA A 1 91 ? -0.736 -9.880 -17.615 1.00 90.25 91 ALA A N 1
ATOM 739 C CA . ALA A 1 91 ? -1.448 -8.643 -17.914 1.00 90.25 91 ALA A CA 1
ATOM 740 C C . ALA A 1 91 ? -0.914 -7.982 -19.193 1.00 90.25 91 ALA A C 1
ATOM 742 O O . ALA A 1 91 ? -1.711 -7.548 -20.024 1.00 90.25 91 ALA A O 1
ATOM 743 N N . ILE A 1 92 ? 0.411 -7.965 -19.384 1.00 90.81 92 ILE A N 1
ATOM 744 C CA . ILE A 1 92 ? 1.046 -7.433 -20.601 1.00 90.81 92 ILE A CA 1
ATOM 745 C C . ILE A 1 92 ? 0.670 -8.273 -21.824 1.00 90.81 92 ILE A C 1
ATOM 747 O O . ILE A 1 92 ? 0.305 -7.698 -22.845 1.00 90.81 92 ILE A O 1
ATOM 751 N N . LEU A 1 93 ? 0.689 -9.607 -21.714 1.00 91.06 93 LEU A N 1
ATOM 752 C CA . LEU A 1 93 ? 0.292 -10.498 -22.813 1.00 91.06 93 LEU A CA 1
ATOM 753 C C . LEU A 1 93 ? -1.160 -10.261 -23.252 1.00 91.06 93 LEU A C 1
ATOM 755 O O . LEU A 1 93 ? -1.460 -10.303 -24.440 1.00 91.06 93 LEU A O 1
ATOM 759 N N . ARG A 1 94 ? -2.059 -9.963 -22.306 1.00 91.00 94 ARG A N 1
ATOM 760 C CA . ARG A 1 94 ? -3.461 -9.631 -22.603 1.00 91.00 94 ARG A CA 1
ATOM 761 C C . ARG A 1 94 ? -3.636 -8.214 -23.159 1.00 91.00 94 ARG A C 1
ATOM 763 O O . ARG A 1 94 ? -4.556 -7.970 -23.934 1.00 91.00 94 ARG A O 1
ATOM 770 N N . LYS A 1 95 ? -2.816 -7.258 -22.714 1.00 89.62 95 LYS A N 1
ATOM 771 C CA . LYS A 1 95 ? -2.941 -5.834 -23.055 1.00 89.62 95 LYS A CA 1
ATOM 772 C C . LYS A 1 95 ? -1.550 -5.201 -23.215 1.00 8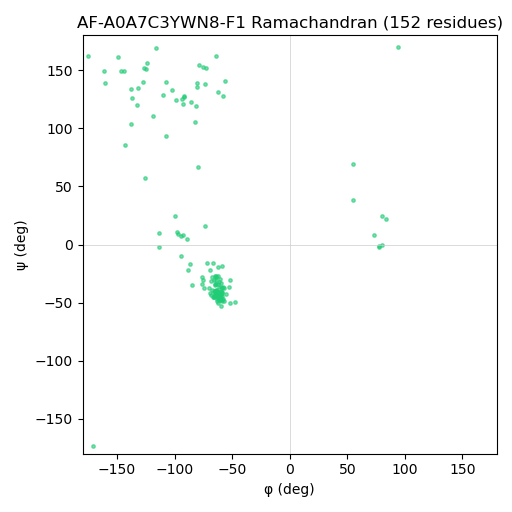9.62 95 LYS A C 1
ATOM 774 O O . LYS A 1 95 ? -1.056 -4.579 -22.272 1.00 89.62 95 LYS A O 1
ATOM 779 N N . PRO A 1 96 ? -0.930 -5.282 -24.407 1.00 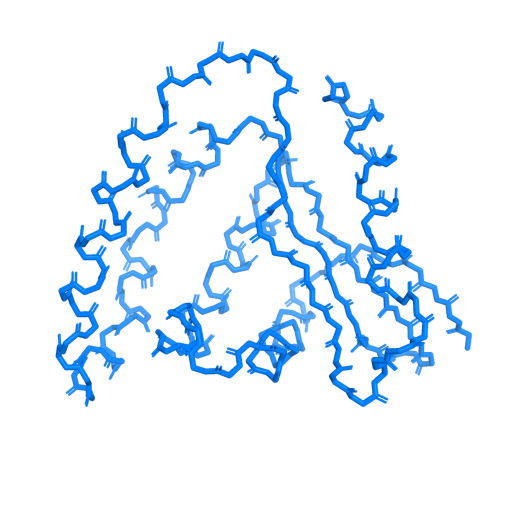88.88 96 PRO A N 1
ATOM 780 C CA . PRO A 1 96 ? 0.449 -4.830 -24.620 1.00 88.88 96 PRO A CA 1
ATOM 781 C C . PRO A 1 96 ? 0.636 -3.327 -24.369 1.00 88.88 96 PRO A C 1
ATOM 783 O O . PRO A 1 96 ? 1.690 -2.904 -23.898 1.00 88.88 96 PRO A O 1
ATOM 786 N N . ASN A 1 97 ? -0.416 -2.517 -24.550 1.00 89.94 97 ASN A N 1
ATOM 787 C CA . ASN A 1 97 ? -0.404 -1.084 -24.222 1.00 89.94 97 ASN A CA 1
ATOM 788 C C . ASN A 1 97 ? -0.100 -0.793 -22.736 1.00 89.94 97 ASN A C 1
ATOM 790 O O . ASN A 1 97 ? 0.283 0.329 -22.403 1.00 89.94 97 ASN A O 1
ATOM 794 N N . LEU A 1 98 ? -0.239 -1.774 -21.830 1.00 87.81 98 LEU A N 1
ATOM 795 C CA . LEU A 1 98 ? 0.184 -1.630 -20.432 1.00 87.81 98 LEU A CA 1
ATOM 796 C C . LEU A 1 98 ? 1.693 -1.440 -20.293 1.00 87.81 98 LEU A C 1
ATOM 798 O O . LEU A 1 98 ? 2.120 -0.774 -19.353 1.00 87.81 98 LEU A O 1
ATOM 802 N N . LEU A 1 99 ? 2.492 -1.959 -21.228 1.00 86.94 99 LEU A N 1
ATOM 803 C CA . LEU A 1 99 ? 3.939 -1.775 -21.216 1.00 86.94 99 LEU A CA 1
ATOM 804 C C . LEU A 1 99 ? 4.308 -0.296 -21.398 1.00 86.94 99 LEU A C 1
ATOM 806 O O . LEU A 1 99 ? 5.115 0.233 -20.639 1.00 86.94 99 LEU A O 1
ATOM 810 N N . LEU A 1 100 ? 3.643 0.401 -22.328 1.00 86.38 100 LEU A N 1
ATOM 811 C CA . LEU A 1 100 ? 3.837 1.840 -22.545 1.00 86.38 100 LEU A CA 1
ATOM 812 C C . LEU A 1 100 ? 3.478 2.647 -21.289 1.00 86.38 100 LEU A C 1
ATOM 814 O O . LEU A 1 100 ? 4.248 3.508 -20.860 1.00 86.38 100 LEU A O 1
ATOM 818 N N . LYS A 1 101 ? 2.339 2.325 -20.658 1.00 85.31 101 LYS A N 1
ATOM 819 C CA .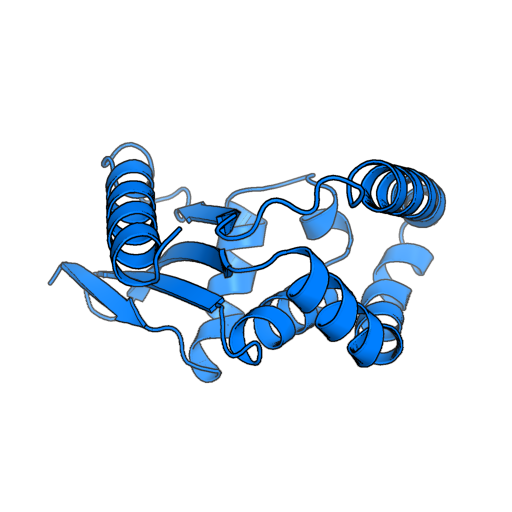 LYS A 1 101 ? 1.919 2.950 -19.392 1.00 85.31 101 LYS A CA 1
ATOM 820 C C . LYS A 1 101 ? 2.919 2.682 -18.262 1.00 85.31 101 LYS A C 1
ATOM 822 O O . LYS A 1 101 ? 3.226 3.590 -17.493 1.00 85.31 101 LYS A O 1
ATOM 827 N N . LEU A 1 102 ? 3.448 1.460 -18.170 1.00 85.94 102 LEU A N 1
ATOM 828 C CA . LEU A 1 102 ? 4.439 1.072 -17.168 1.00 85.94 102 LEU A CA 1
ATOM 829 C C . LEU A 1 102 ? 5.739 1.868 -17.334 1.00 85.94 102 LEU A C 1
ATOM 831 O O . LEU A 1 102 ? 6.211 2.458 -16.364 1.00 85.94 102 LEU A O 1
ATOM 835 N N . CYS A 1 103 ? 6.279 1.953 -18.552 1.00 83.56 103 CYS A N 1
ATOM 836 C CA . CYS A 1 103 ? 7.483 2.735 -18.841 1.00 83.56 103 CYS A CA 1
ATOM 837 C C . CYS A 1 103 ? 7.297 4.224 -18.508 1.00 83.56 103 CYS A C 1
ATOM 839 O O . CYS A 1 103 ? 8.170 4.830 -17.881 1.00 83.56 103 CYS A O 1
ATOM 841 N N . ALA A 1 104 ? 6.149 4.806 -18.872 1.00 83.31 104 ALA A N 1
ATOM 842 C CA . ALA A 1 104 ? 5.825 6.194 -18.551 1.00 83.31 104 ALA A CA 1
ATOM 843 C C . ALA A 1 104 ? 5.752 6.436 -17.031 1.00 83.31 104 ALA A C 1
ATOM 845 O O . ALA A 1 104 ? 6.327 7.406 -16.528 1.00 83.31 104 ALA A O 1
ATOM 846 N N . ASN A 1 105 ? 5.105 5.532 -16.289 1.00 82.06 105 ASN A N 1
ATOM 847 C CA . ASN A 1 105 ? 4.961 5.644 -14.838 1.00 82.06 105 ASN A CA 1
ATOM 848 C C . ASN A 1 105 ? 6.294 5.472 -14.100 1.00 82.06 105 ASN A C 1
ATOM 850 O O . ASN A 1 105 ? 6.597 6.274 -13.220 1.00 82.06 105 ASN A O 1
ATOM 854 N N . ILE A 1 106 ? 7.130 4.502 -14.485 1.00 80.00 106 ILE A N 1
ATOM 855 C CA . ILE A 1 106 ? 8.464 4.312 -13.885 1.00 80.00 106 ILE A CA 1
ATOM 856 C C . ILE A 1 106 ? 9.330 5.560 -14.091 1.00 80.00 106 ILE A C 1
ATOM 858 O O . ILE A 1 106 ? 9.952 6.047 -13.147 1.00 80.00 106 ILE A O 1
ATOM 862 N N . ARG A 1 107 ? 9.333 6.129 -15.305 1.00 75.69 107 ARG A N 1
ATOM 863 C CA . ARG A 1 107 ? 10.083 7.360 -15.599 1.00 75.69 107 ARG A CA 1
ATOM 864 C C . ARG A 1 107 ? 9.628 8.529 -14.723 1.00 75.69 107 ARG A C 1
ATOM 866 O O . ARG A 1 107 ? 10.463 9.305 -14.266 1.00 75.69 107 ARG A O 1
ATOM 873 N N . ARG A 1 108 ? 8.319 8.651 -14.480 1.00 74.38 108 ARG A N 1
ATOM 874 C CA . ARG A 1 108 ? 7.750 9.683 -13.603 1.00 74.38 108 ARG A CA 1
ATOM 875 C C . ARG A 1 108 ? 8.174 9.493 -12.144 1.00 74.38 108 ARG A C 1
ATOM 877 O O . ARG A 1 108 ? 8.577 10.467 -11.519 1.00 74.38 108 ARG A O 1
ATOM 884 N N . VAL A 1 109 ? 8.122 8.264 -11.625 1.00 72.00 109 VAL A N 1
ATOM 885 C CA . VAL A 1 109 ? 8.533 7.949 -10.244 1.00 72.00 109 VAL A CA 1
ATOM 886 C C . VAL A 1 109 ? 10.012 8.279 -10.027 1.00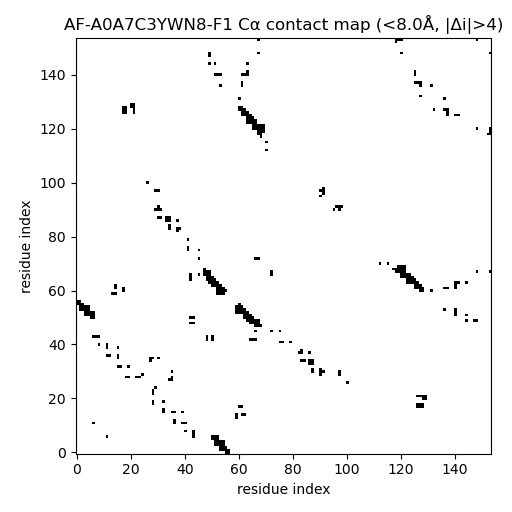 72.00 109 VAL A C 1
ATOM 888 O O . VAL A 1 109 ? 10.337 9.000 -9.089 1.00 72.00 109 VAL A O 1
ATOM 891 N N . ASN A 1 110 ? 10.891 7.871 -10.946 1.00 68.56 110 ASN A N 1
ATOM 892 C CA . ASN A 1 110 ? 12.333 8.141 -10.850 1.00 68.56 110 ASN A CA 1
ATOM 893 C C . ASN A 1 110 ? 12.687 9.636 -10.918 1.00 68.56 110 ASN A C 1
ATOM 895 O O . ASN A 1 110 ? 13.717 10.051 -10.398 1.00 68.56 110 ASN A O 1
ATOM 899 N N . LYS A 1 111 ? 11.861 10.459 -11.576 1.00 66.38 111 LYS A N 1
ATOM 900 C CA . LYS A 1 111 ? 12.072 11.914 -11.633 1.00 66.38 111 LYS A CA 1
ATOM 901 C C . LYS A 1 111 ? 11.687 12.604 -10.318 1.00 66.38 111 LYS A C 1
ATOM 903 O O . LYS A 1 111 ? 12.289 13.616 -9.971 1.00 66.38 111 LYS A O 1
ATOM 908 N N . ASN A 1 112 ? 10.704 12.052 -9.606 1.00 60.28 112 ASN A N 1
ATOM 909 C CA . ASN A 1 112 ? 10.125 12.636 -8.396 1.00 60.28 112 ASN A CA 1
ATOM 910 C C . ASN A 1 112 ? 10.763 12.125 -7.094 1.00 60.28 112 ASN A C 1
ATOM 912 O O . ASN A 1 112 ? 10.499 12.686 -6.036 1.00 60.28 112 ASN A O 1
ATOM 916 N N . SER A 1 113 ? 11.613 11.096 -7.146 1.00 59.12 113 SER A N 1
ATOM 917 C CA . SER A 1 113 ? 12.319 10.541 -5.980 1.00 59.12 113 SER A CA 1
ATOM 918 C C . SER A 1 113 ? 13.470 11.421 -5.460 1.00 59.12 113 SER A C 1
ATOM 920 O O . SER A 1 113 ? 14.323 10.940 -4.722 1.00 59.12 113 SER A O 1
ATOM 922 N N . SER A 1 114 ? 13.525 12.690 -5.867 1.00 52.62 114 SER A N 1
ATOM 923 C CA . SER A 1 114 ? 14.640 13.626 -5.674 1.00 52.62 114 SER A CA 1
ATOM 924 C C . SER A 1 114 ? 14.490 14.566 -4.468 1.00 52.62 114 SER A C 1
ATOM 926 O O . SER A 1 114 ? 15.320 15.452 -4.289 1.00 52.62 114 SER A O 1
ATOM 928 N N . TYR A 1 115 ? 13.492 14.361 -3.604 1.00 53.75 115 TYR A N 1
ATOM 929 C CA . TYR A 1 115 ? 13.339 15.136 -2.370 1.00 53.75 115 TYR A CA 1
ATOM 930 C C . TYR A 1 115 ? 13.692 14.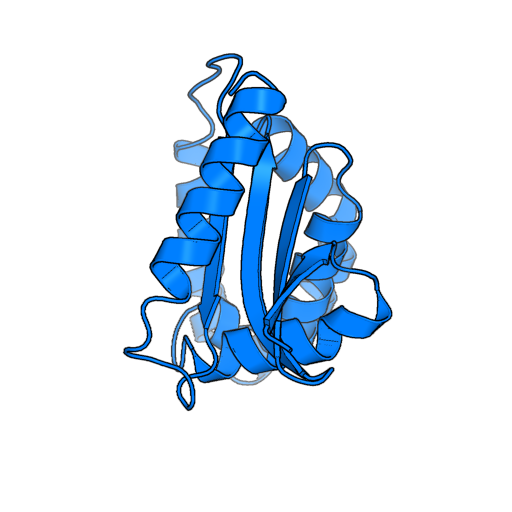283 -1.146 1.00 53.75 115 TYR A C 1
ATOM 932 O O . TYR A 1 115 ? 12.863 13.556 -0.603 1.00 53.75 115 TYR A O 1
ATOM 940 N N . GLU A 1 116 ? 14.953 14.369 -0.718 1.00 55.25 116 GLU A N 1
ATOM 941 C CA . GLU A 1 116 ? 15.445 13.808 0.544 1.00 55.25 116 GLU A CA 1
ATOM 942 C C . GLU A 1 116 ? 15.092 14.724 1.724 1.00 55.25 116 GLU A C 1
ATOM 944 O O . GLU A 1 116 ? 15.964 15.297 2.376 1.00 55.25 116 GLU A O 1
ATOM 949 N N . THR A 1 117 ? 13.809 14.876 2.044 1.00 60.41 117 THR A N 1
ATOM 950 C CA . THR A 1 117 ? 13.457 15.334 3.391 1.00 60.41 117 THR A CA 1
ATOM 951 C C . THR A 1 117 ? 13.390 14.124 4.315 1.00 60.41 117 THR A C 1
ATOM 953 O O . THR A 1 117 ? 12.675 13.145 4.079 1.00 60.41 117 THR A O 1
ATOM 956 N N . LYS A 1 118 ? 14.191 14.168 5.386 1.00 66.00 118 LYS A N 1
ATOM 957 C CA . LYS A 1 118 ? 14.001 13.283 6.539 1.00 66.00 118 LYS A CA 1
ATOM 958 C C . LYS A 1 118 ? 12.563 13.501 7.033 1.00 66.00 118 LYS A C 1
ATOM 960 O O . LYS A 1 118 ? 12.097 14.636 7.014 1.00 66.00 118 LYS A O 1
ATOM 965 N N . ASN A 1 119 ? 11.889 12.424 7.436 1.00 77.88 119 ASN A N 1
ATOM 966 C CA . ASN A 1 119 ? 10.533 12.434 8.008 1.00 77.88 119 ASN A CA 1
ATOM 967 C C . ASN A 1 119 ? 9.358 12.545 7.013 1.00 77.88 119 ASN A C 1
ATOM 969 O O . ASN A 1 119 ? 8.273 12.946 7.395 1.00 77.88 119 ASN A O 1
ATOM 973 N N . ILE A 1 120 ? 9.504 12.143 5.745 1.00 89.50 120 ILE A N 1
ATOM 974 C CA . ILE A 1 120 ? 8.316 11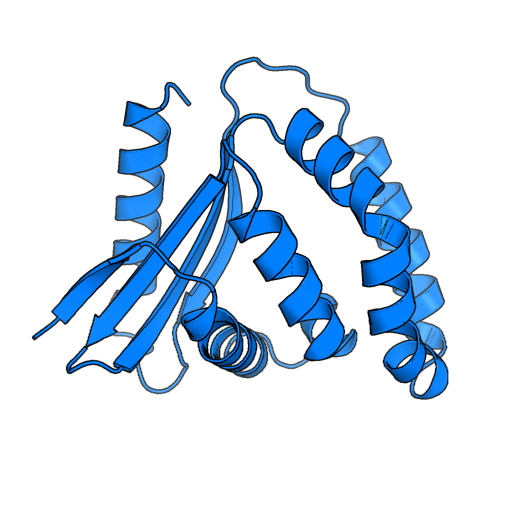.958 4.885 1.00 89.50 120 ILE A CA 1
ATOM 975 C C . ILE A 1 120 ? 7.645 10.606 5.169 1.00 89.50 120 ILE A C 1
ATOM 977 O O . ILE A 1 120 ? 8.312 9.563 5.189 1.00 89.50 120 ILE A O 1
ATOM 981 N N . CYS A 1 121 ? 6.313 10.619 5.264 1.00 93.69 121 CYS A N 1
ATOM 982 C CA . CYS A 1 121 ? 5.457 9.444 5.123 1.00 93.69 121 CYS A CA 1
ATOM 983 C C . CYS A 1 121 ? 4.648 9.517 3.817 1.00 93.69 121 CYS A C 1
ATOM 985 O O . CYS A 1 121 ? 3.988 10.517 3.540 1.00 93.69 121 CYS A O 1
ATOM 987 N N . GLU A 1 122 ? 4.694 8.459 3.007 1.00 94.81 122 GLU A N 1
ATOM 988 C CA . GLU A 1 122 ? 3.895 8.340 1.785 1.00 94.81 122 GLU A CA 1
ATOM 989 C C . GLU A 1 122 ? 2.654 7.486 2.055 1.00 94.81 122 GLU A C 1
ATOM 991 O O . GLU A 1 122 ? 2.759 6.330 2.471 1.00 94.81 122 GLU A O 1
ATOM 996 N N . LEU A 1 123 ? 1.473 8.043 1.775 1.00 97.25 123 LEU A N 1
ATOM 997 C CA . LEU A 1 123 ? 0.229 7.284 1.677 1.00 97.25 123 LEU A CA 1
ATOM 998 C C . LEU A 1 123 ? 0.158 6.675 0.275 1.00 97.25 123 LEU A C 1
ATOM 1000 O O . LEU A 1 123 ? -0.111 7.367 -0.705 1.00 97.25 123 LEU A O 1
ATOM 1004 N N . ALA A 1 124 ? 0.399 5.372 0.190 1.00 95.75 124 ALA A N 1
ATOM 1005 C CA . ALA A 1 124 ? 0.497 4.663 -1.077 1.00 95.75 124 ALA A CA 1
ATOM 1006 C C . ALA A 1 124 ? -0.871 4.217 -1.614 1.00 95.75 124 ALA A C 1
ATOM 1008 O O . ALA A 1 124 ? -1.103 4.189 -2.822 1.00 95.75 124 ALA A O 1
ATOM 1009 N N . SER A 1 125 ? -1.797 3.840 -0.727 1.00 97.88 125 SER A N 1
ATOM 1010 C CA . SER A 1 125 ? -3.144 3.425 -1.117 1.00 97.88 125 SER A CA 1
ATOM 1011 C C . SER A 1 125 ? -4.120 3.510 0.053 1.00 97.88 125 SER A C 1
ATOM 1013 O O . SER A 1 125 ? -3.795 3.105 1.164 1.00 97.88 125 SER A O 1
ATOM 1015 N N . VAL A 1 126 ? -5.337 3.986 -0.202 1.00 98.00 126 VAL A N 1
ATOM 1016 C CA . VAL A 1 126 ? -6.461 3.937 0.742 1.00 98.00 126 VAL A CA 1
ATOM 1017 C C . VAL A 1 126 ? -7.717 3.530 -0.010 1.00 98.00 126 VAL A C 1
ATOM 1019 O O . VAL A 1 126 ? -8.059 4.156 -1.006 1.00 98.00 126 VAL A O 1
ATOM 1022 N N . ALA A 1 127 ? -8.401 2.485 0.442 1.00 97.94 127 ALA A N 1
ATOM 1023 C CA . ALA A 1 127 ? -9.588 1.975 -0.230 1.00 97.94 127 ALA A CA 1
ATOM 1024 C C . ALA A 1 127 ? -10.627 1.483 0.772 1.00 97.94 127 ALA A C 1
ATOM 1026 O O . ALA A 1 127 ? -10.298 0.981 1.844 1.00 97.94 127 ALA A O 1
ATOM 1027 N N . VAL A 1 128 ? -11.891 1.597 0.387 1.00 97.94 128 VAL A N 1
ATOM 1028 C CA . VAL A 1 128 ? -13.044 1.064 1.115 1.00 97.94 128 VAL A CA 1
ATOM 1029 C C . VAL A 1 128 ? -13.838 0.229 0.121 1.00 97.94 128 VAL A C 1
ATOM 1031 O O . VAL A 1 128 ? -13.948 0.613 -1.045 1.00 97.94 128 VAL A O 1
ATOM 1034 N N . ASP A 1 129 ? -14.362 -0.917 0.553 1.00 97.06 129 ASP A N 1
ATOM 1035 C CA . ASP A 1 129 ? -15.261 -1.712 -0.278 1.00 97.06 129 ASP A CA 1
ATOM 1036 C C . ASP A 1 129 ? -16.466 -0.831 -0.668 1.00 97.06 129 ASP A C 1
ATOM 1038 O O . ASP A 1 129 ? -17.092 -0.230 0.215 1.00 97.06 129 ASP A O 1
ATOM 1042 N N . PRO A 1 130 ? -16.804 -0.716 -1.967 1.00 96.06 130 PRO A N 1
ATOM 1043 C CA . PRO A 1 130 ? -17.870 0.164 -2.430 1.00 96.06 130 PRO A CA 1
ATOM 1044 C C . PRO A 1 130 ? -19.209 -0.021 -1.705 1.00 96.06 130 PRO A C 1
ATOM 1046 O O . PRO A 1 130 ? -19.906 0.968 -1.490 1.00 96.06 130 PRO A O 1
ATOM 1049 N N . ASN A 1 131 ? -19.523 -1.235 -1.235 1.00 95.31 131 ASN A N 1
ATOM 1050 C CA . ASN A 1 131 ? -20.751 -1.532 -0.485 1.00 95.31 131 ASN A CA 1
ATOM 1051 C C . ASN A 1 131 ? -20.814 -0.845 0.896 1.00 95.31 131 ASN A C 1
ATOM 1053 O O . ASN A 1 131 ? -21.879 -0.738 1.505 1.00 95.31 131 ASN A O 1
ATOM 1057 N N . TYR A 1 132 ? -19.676 -0.353 1.389 1.00 94.00 132 TYR A N 1
ATOM 1058 C CA . TYR A 1 132 ? -19.522 0.338 2.670 1.00 94.00 132 TYR A CA 1
ATOM 1059 C C . TYR A 1 132 ? -19.141 1.822 2.495 1.00 94.00 132 TYR A C 1
ATOM 1061 O O . TYR A 1 132 ? -18.819 2.509 3.471 1.00 94.00 132 TYR A O 1
ATOM 1069 N N . SER A 1 133 ? -19.201 2.343 1.263 1.00 89.31 133 SER A N 1
ATOM 1070 C CA . SER A 1 133 ? -18.951 3.756 0.948 1.00 89.31 133 SER A CA 1
ATOM 1071 C C . SER A 1 133 ? -19.974 4.700 1.589 1.00 89.31 133 SER A C 1
ATOM 1073 O O . SER A 1 133 ? -21.049 4.294 2.022 1.00 89.31 133 SER A O 1
ATOM 1075 N N . GLY A 1 134 ? -19.632 5.991 1.678 1.00 90.75 134 GLY A N 1
ATOM 1076 C CA . GLY A 1 134 ? -20.523 7.027 2.225 1.00 90.75 134 GLY A CA 1
ATOM 1077 C C . GLY A 1 134 ? -20.632 7.054 3.756 1.00 90.75 134 GLY A C 1
ATOM 1078 O O . GLY A 1 134 ? -21.275 7.938 4.306 1.00 90.75 134 GLY A O 1
ATOM 1079 N N . ARG A 1 135 ? -19.956 6.141 4.467 1.00 91.50 135 ARG A N 1
ATOM 1080 C CA . ARG A 1 135 ? -20.006 6.018 5.940 1.00 91.50 135 ARG A CA 1
ATOM 1081 C C . ARG A 1 135 ? -18.833 6.687 6.671 1.00 91.50 135 ARG A C 1
ATOM 1083 O O . ARG A 1 135 ? -18.600 6.444 7.850 1.00 91.50 135 ARG A O 1
ATOM 1090 N N . GLY A 1 136 ? -18.026 7.476 5.959 1.00 94.06 136 GLY A N 1
ATOM 1091 C CA . GLY A 1 136 ? -16.843 8.141 6.522 1.00 94.06 136 GLY A CA 1
ATOM 1092 C C . GLY A 1 136 ? -15.643 7.225 6.818 1.00 94.06 136 GLY A C 1
ATOM 1093 O O . GLY A 1 136 ? -14.662 7.697 7.390 1.00 94.06 136 GLY A O 1
ATOM 1094 N N . LEU A 1 137 ? -15.667 5.950 6.407 1.00 95.06 137 LEU A N 1
ATOM 1095 C CA . LEU A 1 137 ? -14.595 4.977 6.681 1.00 95.06 137 LEU A CA 1
ATOM 1096 C C . LEU A 1 137 ? -13.235 5.396 6.112 1.00 95.06 137 LEU A C 1
ATOM 1098 O O . LEU A 1 137 ? -12.226 5.290 6.800 1.00 95.06 137 LEU A O 1
ATOM 1102 N N . GLY A 1 138 ? -13.205 5.954 4.897 1.00 96.00 138 GLY A N 1
ATOM 1103 C CA . GLY A 1 138 ? -11.968 6.483 4.313 1.00 96.00 138 GLY A CA 1
ATOM 1104 C C . GLY A 1 138 ? -11.349 7.586 5.178 1.00 96.00 138 GLY A C 1
ATOM 1105 O O . GLY A 1 138 ? -10.149 7.578 5.428 1.00 96.00 138 GLY A O 1
ATOM 1106 N N . LYS A 1 139 ? -12.178 8.483 5.733 1.00 97.00 139 LYS A N 1
ATOM 1107 C CA . LYS A 1 139 ? -11.725 9.534 6.659 1.00 97.00 139 LYS A CA 1
ATOM 1108 C C . LYS A 1 139 ? -11.187 8.941 7.964 1.00 97.00 139 LYS A C 1
ATOM 1110 O O . LYS A 1 139 ? -10.167 9.416 8.456 1.00 97.00 139 LYS A O 1
ATOM 1115 N N . LYS A 1 140 ? -11.840 7.906 8.512 1.00 96.69 140 LYS A N 1
ATOM 1116 C CA . LYS A 1 140 ? -11.350 7.188 9.704 1.00 96.69 140 LYS A CA 1
ATOM 1117 C C . LYS A 1 140 ? -9.980 6.551 9.445 1.00 96.69 140 LYS A C 1
ATOM 1119 O O . LYS A 1 140 ? -9.067 6.762 10.238 1.00 96.69 140 LYS A O 1
ATOM 1124 N N . LEU A 1 141 ? -9.821 5.853 8.318 1.00 98.19 141 LEU A N 1
ATOM 1125 C CA . LEU A 1 141 ? -8.559 5.230 7.907 1.00 98.19 141 LEU A CA 1
ATOM 1126 C C . LEU A 1 141 ? -7.439 6.264 7.745 1.00 98.19 141 LEU A C 1
ATOM 1128 O O . LEU A 1 141 ? -6.364 6.083 8.307 1.00 98.19 141 LEU A O 1
ATOM 1132 N N . VAL A 1 142 ? -7.700 7.372 7.043 1.00 98.44 142 VAL A N 1
ATOM 1133 C CA . VAL A 1 142 ? -6.718 8.457 6.872 1.00 98.44 142 VAL A CA 1
ATOM 1134 C C . VAL A 1 142 ? -6.334 9.074 8.216 1.00 98.44 142 VAL A C 1
ATOM 1136 O O . VAL A 1 142 ? -5.152 9.265 8.473 1.00 98.44 142 VAL A O 1
ATOM 1139 N N . LYS A 1 143 ? -7.296 9.330 9.113 1.00 98.25 143 LYS A N 1
ATOM 1140 C CA . LYS A 1 143 ? -6.993 9.845 10.457 1.00 98.25 143 LYS A CA 1
ATOM 1141 C C . LYS A 1 143 ? -6.116 8.871 11.251 1.00 98.25 143 LYS A C 1
ATOM 1143 O O . LYS A 1 143 ? -5.159 9.297 11.886 1.00 98.25 143 LYS A O 1
ATOM 1148 N N . ALA A 1 144 ? -6.418 7.575 11.198 1.00 98.06 144 ALA A N 1
ATOM 1149 C CA . ALA A 1 144 ? -5.606 6.555 11.854 1.00 98.06 144 ALA A CA 1
ATOM 1150 C C . ALA A 1 144 ? -4.181 6.493 11.284 1.00 98.06 144 ALA A C 1
ATOM 1152 O O . ALA A 1 144 ? -3.224 6.393 12.044 1.00 98.06 144 ALA A O 1
ATOM 1153 N N . PHE A 1 145 ? -4.041 6.604 9.962 1.00 98.38 145 PHE A N 1
ATOM 1154 C CA . PHE A 1 145 ? -2.747 6.647 9.290 1.00 98.38 145 PHE A CA 1
ATOM 1155 C C . PHE A 1 145 ? -1.919 7.865 9.700 1.00 98.38 145 PHE A C 1
ATOM 1157 O O . PHE A 1 145 ? -0.756 7.704 10.045 1.00 98.38 145 PHE A O 1
ATOM 1164 N N . LEU A 1 146 ? -2.516 9.062 9.710 1.00 97.81 146 LEU A N 1
ATOM 1165 C CA . LEU A 1 146 ? -1.833 10.293 10.120 1.00 97.81 146 LEU A CA 1
ATOM 1166 C C . LEU A 1 146 ? -1.361 10.215 11.576 1.00 97.81 146 LEU A C 1
ATOM 1168 O O . LEU A 1 146 ? -0.206 10.513 11.853 1.00 97.81 146 LEU A O 1
ATOM 1172 N N . ASN A 1 147 ? -2.215 9.728 12.480 1.00 97.56 147 ASN A N 1
ATOM 1173 C CA . ASN A 1 147 ? -1.844 9.533 13.882 1.00 97.56 147 ASN A CA 1
ATOM 1174 C C . ASN A 1 147 ? -0.683 8.535 14.045 1.00 97.56 147 ASN A C 1
ATOM 1176 O O . ASN A 1 147 ? 0.136 8.685 14.946 1.00 97.56 147 ASN A O 1
ATOM 1180 N N . GLU A 1 148 ? -0.631 7.479 13.228 1.00 96.81 148 GLU A N 1
ATOM 1181 C CA . GLU A 1 148 ? 0.470 6.511 13.275 1.00 96.81 148 GLU A CA 1
ATOM 1182 C C . GLU A 1 148 ? 1.754 7.086 12.662 1.00 96.81 148 GLU A C 1
ATOM 1184 O O . GLU A 1 148 ? 2.838 6.855 13.188 1.00 96.81 148 GLU A O 1
ATOM 1189 N N . ALA A 1 149 ? 1.638 7.878 11.594 1.00 95.81 149 ALA A N 1
ATOM 1190 C CA . ALA A 1 149 ? 2.763 8.569 10.977 1.00 95.81 149 ALA A CA 1
ATOM 1191 C C . ALA A 1 149 ? 3.413 9.572 11.947 1.00 95.81 149 ALA A C 1
ATOM 1193 O O . ALA A 1 149 ? 4.630 9.536 12.116 1.00 95.81 149 ALA A O 1
ATOM 1194 N N . GLU A 1 150 ? 2.607 10.369 12.655 1.00 94.94 150 GLU A N 1
ATOM 1195 C CA . GLU A 1 150 ? 3.072 11.335 13.661 1.00 94.94 150 GLU A CA 1
ATOM 1196 C C . GLU A 1 150 ? 3.824 10.641 14.809 1.00 94.94 150 GLU A C 1
ATOM 1198 O O . GLU A 1 150 ? 4.927 11.044 15.178 1.00 94.94 150 GLU A O 1
ATOM 1203 N N . LYS A 1 151 ? 3.293 9.523 15.329 1.00 94.62 151 LYS A N 1
ATOM 1204 C CA . LYS A 1 151 ? 3.982 8.714 16.356 1.00 94.62 151 LYS A CA 1
ATOM 1205 C C . LYS A 1 151 ? 5.330 8.170 15.889 1.00 94.62 151 LYS A C 1
ATOM 1207 O O . LYS A 1 151 ? 6.213 7.939 16.711 1.00 94.62 151 LYS A O 1
ATOM 1212 N N . LEU A 1 152 ? 5.469 7.922 14.589 1.00 91.56 152 LEU A N 1
ATOM 1213 C CA . LEU A 1 152 ? 6.695 7.430 13.965 1.00 91.56 152 LEU A CA 1
ATOM 1214 C C . LEU A 1 152 ? 7.626 8.571 13.511 1.00 91.56 152 LEU A C 1
ATOM 1216 O O . LEU A 1 152 ? 8.684 8.296 12.943 1.00 91.56 152 LEU A O 1
ATOM 1220 N N . GLY A 1 153 ? 7.270 9.826 13.808 1.00 87.88 153 GLY A N 1
ATOM 1221 C CA . GLY A 1 153 ? 8.105 11.006 13.600 1.00 87.88 153 GLY A CA 1
ATOM 1222 C C . GLY A 1 153 ? 8.061 11.586 12.188 1.00 87.88 153 GLY A C 1
ATOM 1223 O O . GLY A 1 153 ? 9.028 12.242 11.802 1.00 87.88 153 GLY A O 1
ATOM 1224 N N . ALA A 1 154 ? 6.998 11.311 11.424 1.00 86.00 154 ALA A N 1
ATOM 1225 C CA . ALA A 1 154 ? 6.723 11.940 10.129 1.00 86.00 154 ALA A CA 1
ATOM 1226 C C . ALA A 1 154 ? 5.854 13.200 10.249 1.00 86.00 154 ALA A C 1
ATOM 1228 O O . ALA A 1 154 ? 5.057 13.273 11.211 1.00 86.00 154 ALA A O 1
#

Secondary structure (DSSP, 8-state):
-EEEEE--GGGHHHHHHHHHHHSTT-HHHHT-HHHHHHHHHHHHT-TTEEEEEEEETTEEEEEEEEEE-HHHHHHHHHHTHHHHHHHHHHHHHH-THHHHHHHHHHHHHHHHTT---TT-EEEEEEEE-GGGTTSSHHHHHHHHHHHHHHHTT-

Solvent-accessible surface area (backbone atoms only — not comparable to full-atom values): 8532 Å² total; per-residue (Å²): 103,80,46,80,43,76,70,55,81,89,46,42,68,57,53,36,49,32,46,40,66,54,36,72,89,34,70,69,45,61,34,30,65,59,26,41,39,45,52,53,48,52,50,70,73,37,90,52,45,46,53,38,29,40,30,48,74,92,38,77,48,28,40,33,36,28,28,45,46,55,70,60,48,52,53,54,50,59,74,46,40,67,65,41,50,62,35,30,47,69,32,36,76,77,37,60,69,51,51,59,53,49,55,54,50,52,56,52,51,69,67,66,71,74,71,88,59,86,52,43,62,45,82,74,46,74,40,41,28,65,95,59,58,94,70,56,55,66,59,53,45,50,52,54,49,52,57,52,37,46,76,73,61,62

pLDDT: mean 91.49, std 9.45, range [52.62, 98.75]

Foldseek 3Di:
DKDKAADDLVCLQVQLVQCCQFDPPDLQNLLHSLLSSLVVVLQVPDPFKDKMFIDDPNHTFKIWIKGFPVVVSVVSCVVCVVSSVVSSVVSCVVPVVSVVVVVVVVVVVVVPNPDPDHLDMDGPDIGGRPVCPPVCVSVVNVVVVVVVSVVVPD

Nearest PDB structures (foldseek):
  8a9n-assembly1_B  TM=8.193E-01  e=2.335E-03  Acinetobacter baumannii
  7n1l-assembly3_G  TM=7.109E-01  e=7.013E-04  Brucella abortus 2308
  8a9o-assembly1_A  TM=8.111E-01  e=4.128E-03  Acinetobacter baumannii
  8a9o-assembly1_B  TM=7.832E-01  e=5.666E-03  Acinetobacter baumannii
  7n1l-assembly7_M  TM=7.117E-01  e=2.650E-03  Brucella abortus 2308

Mean predicted aligned error: 4.42 Å